Protein AF-A0A4U6MGK8-F1 (afdb_monomer_lite)

pLDDT: mean 87.12, std 9.36, range [60.09, 96.81]

Structure (mmCIF, N/CA/C/O backbone):
data_AF-A0A4U6MGK8-F1
#
_entry.id   AF-A0A4U6MGK8-F1
#
loop_
_atom_site.group_PDB
_atom_site.id
_atom_site.type_symbol
_atom_site.label_atom_id
_atom_site.label_alt_id
_atom_site.label_comp_id
_atom_site.label_asym_id
_atom_site.label_entity_id
_atom_site.label_seq_id
_atom_site.pdbx_PDB_ins_code
_atom_site.Cartn_x
_atom_site.Cartn_y
_atom_site.Cartn_z
_atom_site.occupancy
_atom_site.B_iso_or_equiv
_atom_site.auth_seq_id
_atom_site.auth_comp_id
_atom_site.auth_asym_id
_atom_site.auth_atom_id
_atom_site.pdbx_PDB_model_num
ATOM 1 N N . PRO A 1 1 ? 2.528 5.484 -1.322 1.00 89.62 1 PRO A N 1
ATOM 2 C CA . PRO A 1 1 ? 1.152 5.063 -0.951 1.00 89.62 1 PRO A CA 1
ATOM 3 C C . PRO A 1 1 ? 0.918 4.947 0.567 1.00 89.62 1 PRO A C 1
ATOM 5 O O . PRO A 1 1 ? -0.117 5.397 1.033 1.00 89.62 1 PRO A O 1
ATOM 8 N N . VAL A 1 2 ? 1.876 4.426 1.345 1.00 93.69 2 VAL A N 1
ATOM 9 C CA . VAL A 1 2 ? 1.739 4.213 2.806 1.00 93.69 2 VAL A CA 1
ATOM 10 C C . VAL A 1 2 ? 1.272 5.460 3.560 1.00 93.69 2 VAL A C 1
ATOM 12 O O . VAL A 1 2 ? 0.256 5.399 4.239 1.00 93.69 2 VAL A O 1
ATOM 15 N N . VAL A 1 3 ? 1.958 6.594 3.383 1.00 93.38 3 VAL A N 1
ATOM 16 C CA . VAL A 1 3 ? 1.617 7.857 4.068 1.00 93.38 3 VAL A CA 1
ATOM 17 C C . VAL A 1 3 ? 0.216 8.354 3.690 1.00 93.38 3 VAL A C 1
ATOM 19 O O . VAL A 1 3 ? -0.539 8.818 4.538 1.00 93.38 3 VAL A O 1
ATOM 22 N N . LEU A 1 4 ? -0.168 8.215 2.418 1.00 93.69 4 LEU A N 1
ATOM 23 C CA . LEU A 1 4 ? -1.498 8.616 1.957 1.00 93.69 4 LEU A CA 1
ATOM 24 C C . LEU A 1 4 ? -2.586 7.751 2.599 1.00 93.69 4 LEU A C 1
ATOM 26 O O . LEU A 1 4 ? -3.545 8.277 3.158 1.00 93.69 4 LEU A O 1
ATOM 30 N N . PHE A 1 5 ? -2.413 6.428 2.585 1.00 93.31 5 PHE A N 1
ATOM 31 C CA . PHE A 1 5 ? -3.369 5.522 3.214 1.00 93.31 5 PHE A CA 1
ATOM 32 C C . PHE A 1 5 ? -3.410 5.684 4.738 1.00 93.31 5 PHE A C 1
ATOM 34 O O . PHE A 1 5 ? -4.493 5.588 5.303 1.00 93.31 5 PHE A O 1
ATOM 41 N N . SER A 1 6 ? -2.303 6.013 5.413 1.00 88.94 6 SER A N 1
ATOM 42 C CA . SER A 1 6 ? -2.325 6.198 6.870 1.00 88.94 6 SER A CA 1
ATOM 43 C C . SER A 1 6 ? -3.163 7.401 7.307 1.00 88.94 6 SER A C 1
ATOM 45 O O . SER A 1 6 ? -3.760 7.372 8.379 1.00 88.94 6 SER A O 1
ATOM 47 N N . VAL A 1 7 ? -3.234 8.451 6.482 1.00 90.62 7 VAL A N 1
ATOM 48 C CA . VAL A 1 7 ? -4.018 9.658 6.795 1.00 90.62 7 VAL A CA 1
ATOM 49 C C . VAL A 1 7 ? -5.454 9.541 6.285 1.00 90.62 7 VAL A C 1
ATOM 51 O O . VAL A 1 7 ? -6.387 9.951 6.978 1.00 90.62 7 VAL A O 1
ATOM 54 N N . MET A 1 8 ? -5.653 8.958 5.100 1.00 91.19 8 MET A N 1
ATOM 55 C CA . MET A 1 8 ? -6.967 8.897 4.452 1.00 91.19 8 MET A CA 1
ATOM 56 C C . MET A 1 8 ? -7.793 7.663 4.832 1.00 91.19 8 MET A C 1
ATOM 58 O O . MET A 1 8 ? -9.015 7.699 4.716 1.00 91.19 8 MET A O 1
ATOM 62 N N . TRP A 1 9 ? -7.170 6.571 5.290 1.00 89.62 9 TRP A N 1
ATOM 63 C CA . TRP A 1 9 ? -7.853 5.295 5.503 1.00 89.62 9 TRP A CA 1
ATOM 64 C C . TRP A 1 9 ? -7.671 4.759 6.925 1.00 89.62 9 TRP A C 1
ATOM 66 O O . TRP A 1 9 ? -6.636 4.208 7.290 1.00 89.62 9 TRP A O 1
ATOM 76 N N . SER A 1 10 ? -8.730 4.856 7.730 1.00 84.25 10 SER A N 1
ATOM 77 C CA . SER A 1 10 ? -8.741 4.410 9.133 1.00 84.25 10 SER A CA 1
ATOM 78 C C . SER A 1 10 ? -8.551 2.902 9.318 1.00 84.25 10 SER A C 1
ATOM 80 O O . SER A 1 10 ? -8.177 2.464 10.403 1.00 84.25 10 SER A O 1
ATOM 82 N N . ARG A 1 11 ? -8.797 2.096 8.276 1.00 85.38 11 ARG A N 1
ATOM 83 C CA . ARG A 1 11 ? -8.679 0.632 8.336 1.00 85.38 11 ARG A CA 1
ATOM 84 C C . ARG A 1 11 ? -7.266 0.121 8.030 1.00 85.38 11 ARG A C 1
ATOM 86 O O . ARG A 1 11 ? -7.030 -1.082 8.109 1.00 85.38 11 ARG A O 1
ATOM 93 N N . MET A 1 12 ? -6.325 0.998 7.683 1.00 88.31 12 MET A N 1
ATOM 94 C CA . MET A 1 12 ? -4.962 0.573 7.377 1.00 88.31 12 MET A CA 1
ATOM 95 C C . MET A 1 12 ? -4.317 -0.106 8.592 1.00 88.31 12 MET A C 1
ATOM 97 O O . MET A 1 12 ? -4.277 0.446 9.691 1.00 88.31 12 MET A O 1
ATOM 101 N N . THR A 1 13 ? -3.797 -1.316 8.389 1.00 91.88 13 THR A N 1
ATOM 102 C CA . THR A 1 13 ? -3.113 -2.074 9.446 1.00 91.88 13 THR A CA 1
ATOM 103 C C . THR A 1 13 ? -1.599 -1.947 9.310 1.00 91.88 13 THR A C 1
ATOM 105 O O . THR A 1 13 ? -1.075 -1.679 8.227 1.00 91.88 13 THR A O 1
ATOM 108 N N . ARG A 1 14 ? -0.865 -2.208 10.399 1.00 89.88 14 ARG A N 1
ATOM 109 C CA . ARG A 1 14 ? 0.607 -2.240 10.382 1.00 89.88 14 ARG A CA 1
ATOM 110 C C . ARG A 1 14 ? 1.153 -3.252 9.367 1.00 89.88 14 ARG A C 1
ATOM 112 O O . ARG A 1 14 ? 2.108 -2.950 8.659 1.00 89.88 14 ARG A O 1
ATOM 119 N N . ASN A 1 15 ? 0.525 -4.424 9.267 1.00 92.06 15 ASN A N 1
ATOM 120 C CA . ASN A 1 15 ? 0.935 -5.463 8.320 1.00 92.06 15 ASN A CA 1
ATOM 121 C C . ASN A 1 15 ? 0.634 -5.055 6.875 1.00 92.06 15 ASN A C 1
ATOM 123 O O . ASN A 1 15 ? 1.457 -5.294 5.999 1.00 92.06 15 ASN A O 1
ATOM 127 N N . GLY A 1 16 ? -0.493 -4.376 6.636 1.00 92.62 16 GLY A N 1
ATOM 128 C CA . GLY A 1 16 ? -0.791 -3.783 5.334 1.00 92.62 16 GLY A CA 1
ATOM 129 C C . GLY A 1 16 ? 0.224 -2.717 4.929 1.00 92.62 16 GLY A C 1
ATOM 130 O O . GLY A 1 16 ? 0.718 -2.737 3.804 1.00 92.62 16 GLY A O 1
ATOM 131 N N . ALA A 1 17 ? 0.609 -1.838 5.859 1.00 93.88 17 ALA A N 1
ATOM 132 C CA . ALA A 1 17 ? 1.665 -0.853 5.637 1.00 93.88 17 ALA A CA 1
ATOM 133 C C . ALA A 1 17 ? 2.982 -1.520 5.212 1.00 93.88 17 ALA A C 1
ATOM 135 O O . ALA A 1 17 ? 3.564 -1.146 4.195 1.00 93.88 17 ALA A O 1
ATOM 136 N N . LEU A 1 18 ? 3.413 -2.538 5.963 1.00 94.75 18 LEU A N 1
ATOM 137 C CA . LEU A 1 18 ? 4.653 -3.267 5.707 1.00 94.75 18 LEU A CA 1
ATOM 138 C C . LEU A 1 18 ? 4.616 -3.989 4.353 1.00 94.75 18 LEU A C 1
ATOM 140 O O . LEU A 1 18 ? 5.544 -3.850 3.560 1.00 94.75 18 LEU A O 1
ATOM 144 N N . ALA A 1 19 ? 3.528 -4.707 4.062 1.00 95.38 19 ALA A N 1
ATOM 145 C CA . ALA A 1 19 ? 3.345 -5.392 2.787 1.00 95.38 19 ALA A CA 1
ATOM 146 C C . ALA A 1 19 ? 3.404 -4.405 1.614 1.00 95.38 19 ALA A C 1
ATOM 148 O O . ALA A 1 19 ? 4.104 -4.648 0.636 1.00 95.38 19 ALA A O 1
ATOM 149 N N . GLY A 1 20 ? 2.749 -3.250 1.746 1.00 95.69 20 GLY A N 1
ATOM 150 C CA . GLY A 1 20 ? 2.818 -2.167 0.770 1.00 95.69 20 GLY A CA 1
ATOM 151 C C . GLY A 1 20 ? 4.223 -1.634 0.515 1.00 95.69 20 GLY A C 1
ATOM 152 O O . GLY A 1 20 ? 4.584 -1.399 -0.637 1.00 95.69 20 GLY A O 1
ATOM 153 N N . MET A 1 21 ? 5.013 -1.445 1.578 1.00 95.88 21 MET A N 1
ATOM 154 C CA . MET A 1 21 ? 6.409 -1.004 1.468 1.00 95.88 21 MET A CA 1
ATOM 155 C C . MET A 1 21 ? 7.259 -2.032 0.725 1.00 95.88 21 MET A C 1
ATOM 157 O O . MET A 1 21 ? 7.981 -1.665 -0.199 1.00 95.88 21 MET A O 1
ATOM 161 N N . VAL A 1 22 ? 7.152 -3.308 1.105 1.00 96.81 22 VAL A N 1
ATOM 162 C CA . VAL A 1 22 ? 7.938 -4.394 0.503 1.00 96.81 22 VAL A CA 1
ATOM 163 C C . VAL A 1 22 ? 7.556 -4.589 -0.960 1.00 96.81 22 VAL A C 1
ATOM 165 O O . VAL A 1 22 ? 8.436 -4.589 -1.816 1.00 96.81 22 VAL A O 1
ATOM 168 N N . ILE A 1 23 ? 6.258 -4.689 -1.263 1.00 96.38 23 ILE A N 1
ATOM 169 C CA . ILE A 1 23 ? 5.769 -4.854 -2.637 1.00 96.38 23 ILE A CA 1
ATOM 170 C C . ILE A 1 23 ? 6.217 -3.671 -3.493 1.00 96.38 23 ILE A C 1
ATOM 172 O O . ILE A 1 23 ? 6.816 -3.884 -4.539 1.00 96.38 23 ILE A O 1
ATOM 176 N N . GLY A 1 24 ? 6.010 -2.434 -3.029 1.00 95.50 24 GLY A N 1
ATOM 177 C CA . GLY A 1 24 ? 6.426 -1.246 -3.773 1.00 95.50 24 GLY A CA 1
ATOM 178 C C . GLY A 1 24 ? 7.933 -1.209 -4.043 1.00 95.50 24 GLY A C 1
ATOM 179 O O . GLY A 1 24 ? 8.339 -0.946 -5.173 1.00 95.50 24 GLY A O 1
ATOM 180 N N . ALA A 1 25 ? 8.763 -1.522 -3.043 1.00 94.75 25 ALA A N 1
ATOM 181 C CA . ALA A 1 25 ? 10.218 -1.557 -3.198 1.00 94.75 25 ALA A CA 1
ATOM 182 C C . ALA A 1 25 ? 10.669 -2.637 -4.195 1.00 94.75 25 ALA A C 1
ATOM 184 O O . ALA A 1 25 ? 11.461 -2.352 -5.093 1.00 94.75 25 ALA A O 1
ATOM 185 N N . VAL A 1 26 ? 10.130 -3.855 -4.080 1.00 95.31 26 VAL A N 1
ATOM 186 C CA . VAL A 1 26 ? 10.434 -4.956 -5.006 1.00 95.31 26 VAL A CA 1
ATOM 187 C C . VAL A 1 26 ? 9.990 -4.601 -6.420 1.00 95.31 26 VAL A C 1
ATOM 189 O O . VAL A 1 26 ? 10.763 -4.781 -7.358 1.00 95.31 26 VAL A O 1
ATOM 192 N N . THR A 1 27 ? 8.793 -4.036 -6.586 1.00 93.25 27 THR A N 1
ATOM 193 C CA . THR A 1 27 ? 8.303 -3.594 -7.892 1.00 93.25 27 THR A CA 1
ATOM 194 C C . THR A 1 27 ? 9.245 -2.579 -8.526 1.00 93.25 27 THR A C 1
ATOM 196 O O . THR A 1 27 ? 9.583 -2.760 -9.685 1.00 93.25 27 THR A O 1
ATOM 199 N N . VAL A 1 28 ? 9.716 -1.556 -7.805 1.00 91.56 28 VAL A N 1
ATOM 200 C CA . VAL A 1 28 ? 10.649 -0.555 -8.365 1.00 91.56 28 VAL A CA 1
ATOM 201 C C . VAL A 1 28 ? 11.958 -1.206 -8.825 1.00 91.56 28 VAL A C 1
ATOM 203 O O . VAL A 1 28 ? 12.438 -0.916 -9.920 1.00 91.56 28 VAL A O 1
ATOM 206 N N . ILE A 1 29 ? 12.522 -2.115 -8.021 1.00 91.00 29 ILE A N 1
ATOM 207 C CA . ILE A 1 29 ? 13.779 -2.810 -8.346 1.00 91.00 29 ILE A CA 1
ATOM 208 C C . ILE A 1 29 ? 13.615 -3.696 -9.583 1.00 91.00 29 ILE A C 1
ATOM 210 O O . ILE A 1 29 ? 14.449 -3.653 -10.488 1.00 91.00 29 ILE A O 1
ATOM 214 N N . VAL A 1 30 ? 12.542 -4.489 -9.627 1.00 89.81 30 VAL A N 1
ATOM 215 C CA . VAL A 1 30 ? 12.247 -5.389 -10.747 1.00 89.81 30 VAL A CA 1
ATOM 216 C C . VAL A 1 30 ? 11.930 -4.580 -12.002 1.00 89.81 30 VAL A C 1
ATOM 218 O O . VAL A 1 30 ? 12.465 -4.871 -13.066 1.00 89.81 30 VAL A O 1
ATOM 221 N N . TRP A 1 31 ? 11.126 -3.521 -11.886 1.00 87.75 31 TRP A N 1
ATOM 222 C CA . TRP A 1 31 ? 10.716 -2.700 -13.024 1.00 87.75 31 TRP A CA 1
ATOM 223 C C . TRP A 1 31 ? 11.902 -2.047 -13.725 1.00 87.75 31 TRP A C 1
ATOM 225 O O . TRP A 1 31 ? 11.924 -2.003 -14.949 1.00 87.75 31 TRP A O 1
ATOM 235 N N . LYS A 1 32 ? 12.934 -1.638 -12.975 1.00 81.38 32 LYS A N 1
ATOM 236 C CA . LYS A 1 32 ? 14.171 -1.084 -13.543 1.00 81.38 32 LYS A CA 1
ATOM 237 C C . LYS A 1 32 ? 14.852 -2.031 -14.547 1.00 81.38 32 LYS A C 1
ATOM 239 O O . LYS A 1 32 ? 15.504 -1.561 -15.471 1.00 81.38 32 LYS A O 1
ATOM 244 N N . GLN A 1 33 ? 14.693 -3.348 -14.391 1.00 81.50 33 GLN A N 1
ATOM 245 C CA . GLN A 1 33 ? 15.277 -4.352 -15.295 1.00 81.50 33 GLN A CA 1
ATOM 246 C C . GLN A 1 33 ? 14.439 -4.582 -16.562 1.00 81.50 33 GLN A C 1
ATOM 248 O O . GLN A 1 33 ? 14.966 -5.005 -17.588 1.00 81.50 33 GLN A O 1
ATOM 253 N N . PHE A 1 34 ? 13.138 -4.290 -16.501 1.00 76.38 34 PHE A N 1
ATOM 254 C CA . PHE A 1 34 ? 12.164 -4.565 -17.562 1.00 76.38 34 PHE A CA 1
ATOM 255 C C . PHE A 1 34 ? 11.513 -3.291 -18.113 1.00 76.38 34 PHE A C 1
ATOM 257 O O . PHE A 1 34 ? 10.450 -3.370 -18.724 1.00 76.38 34 PHE A O 1
ATOM 264 N N . ALA A 1 35 ? 12.113 -2.114 -17.890 1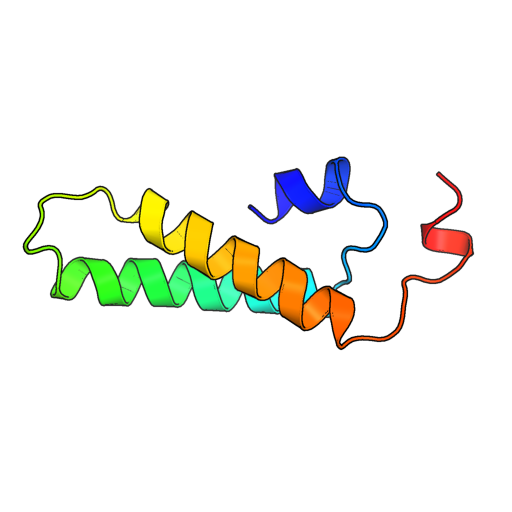.00 67.88 35 ALA A N 1
ATOM 265 C CA . ALA A 1 35 ? 11.567 -0.799 -18.241 1.00 67.88 35 ALA A CA 1
ATOM 266 C C . ALA A 1 35 ? 11.562 -0.534 -19.765 1.00 67.88 35 ALA A C 1
ATOM 268 O O . ALA A 1 35 ? 12.060 0.478 -20.248 1.00 67.88 35 ALA A O 1
ATOM 269 N N . TRP A 1 36 ? 10.971 -1.444 -20.538 1.00 67.69 36 TRP A N 1
ATOM 270 C CA . TRP A 1 36 ? 10.857 -1.404 -21.996 1.00 67.69 36 TRP A CA 1
ATOM 271 C C . TRP A 1 36 ? 9.909 -0.300 -22.483 1.00 67.69 36 TRP A C 1
ATOM 273 O O . TRP A 1 36 ? 9.988 0.115 -23.632 1.00 67.69 36 TRP A O 1
ATOM 283 N N . LEU A 1 37 ? 9.023 0.191 -21.606 1.00 68.88 37 LEU A N 1
ATOM 284 C CA . LEU A 1 37 ? 7.988 1.184 -21.922 1.00 68.88 37 LEU A CA 1
ATOM 285 C C . LEU A 1 37 ? 8.385 2.633 -21.584 1.00 68.88 37 LEU A C 1
ATOM 287 O O . LEU A 1 37 ? 7.563 3.530 -21.745 1.00 68.88 37 LEU A O 1
ATOM 291 N N . GLY A 1 38 ? 9.591 2.878 -21.050 1.00 75.81 38 GLY A N 1
ATOM 292 C CA . GLY A 1 38 ? 10.009 4.214 -20.588 1.00 75.81 38 GLY A CA 1
ATOM 293 C C . GLY A 1 38 ? 9.156 4.787 -19.442 1.00 75.81 38 GLY A C 1
ATOM 294 O O . GLY A 1 38 ? 9.253 5.970 -19.125 1.00 75.81 38 GLY A O 1
ATOM 295 N N . LEU A 1 39 ? 8.296 3.962 -18.830 1.00 79.44 39 LEU A N 1
ATOM 296 C CA . LEU A 1 39 ? 7.409 4.364 -17.745 1.00 79.44 39 LEU A CA 1
ATOM 297 C C . LEU A 1 39 ? 8.193 4.502 -16.441 1.00 79.44 39 LEU A C 1
ATOM 299 O O . LEU A 1 39 ? 8.900 3.577 -16.039 1.00 79.44 39 LEU A O 1
ATOM 303 N N . TYR A 1 40 ? 7.986 5.626 -15.759 1.00 86.06 40 TYR A N 1
ATOM 304 C CA . TYR A 1 40 ? 8.632 5.927 -14.490 1.00 86.06 40 TYR A CA 1
ATOM 305 C C . TYR A 1 40 ? 8.287 4.891 -13.416 1.00 86.06 40 TYR A C 1
ATOM 307 O O . TYR A 1 40 ? 7.114 4.631 -13.143 1.00 86.06 40 TYR A O 1
ATOM 315 N N . GLU A 1 41 ? 9.309 4.331 -12.776 1.00 85.44 41 GLU A N 1
ATOM 316 C CA . GLU A 1 41 ? 9.234 3.150 -11.909 1.00 85.44 41 GLU A CA 1
ATOM 317 C C . GLU A 1 41 ? 8.378 3.382 -10.656 1.00 85.44 41 GLU A C 1
ATOM 319 O O . GLU A 1 41 ? 7.822 2.443 -10.078 1.00 85.44 41 GLU A O 1
ATOM 324 N N . ILE A 1 42 ? 8.221 4.646 -10.250 1.00 88.56 42 ILE A N 1
ATOM 325 C CA . ILE A 1 42 ? 7.378 5.021 -9.112 1.00 88.56 42 ILE A CA 1
ATOM 326 C C . ILE A 1 42 ? 5.904 4.723 -9.392 1.00 88.56 42 ILE A C 1
ATOM 328 O O . ILE A 1 42 ? 5.187 4.361 -8.463 1.00 88.56 42 ILE A O 1
ATOM 33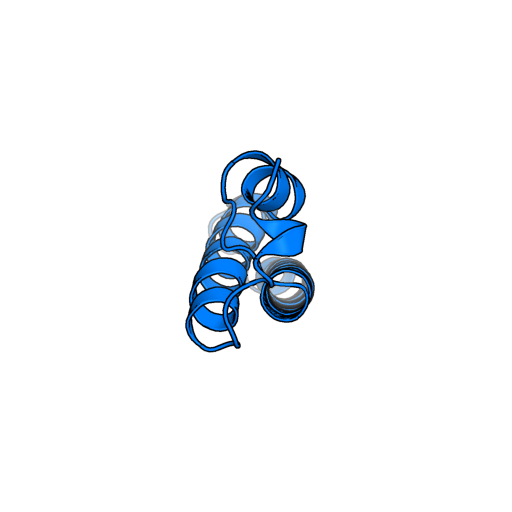2 N N . ILE A 1 43 ? 5.439 4.823 -10.641 1.00 91.81 43 ILE A N 1
ATOM 333 C CA . ILE A 1 43 ? 4.032 4.587 -10.995 1.00 91.81 43 ILE A CA 1
ATOM 334 C C . ILE A 1 43 ? 3.618 3.134 -10.691 1.00 91.81 43 ILE A C 1
ATOM 336 O O . ILE A 1 43 ? 2.730 2.940 -9.856 1.00 91.81 43 ILE A O 1
ATOM 340 N N . PRO A 1 44 ? 4.254 2.099 -11.274 1.00 91.50 44 PRO A N 1
ATOM 341 C CA . PRO A 1 44 ? 3.933 0.714 -10.952 1.00 91.50 44 PRO A CA 1
ATOM 342 C C . PRO A 1 44 ? 4.219 0.405 -9.479 1.00 91.50 44 PRO A C 1
ATOM 344 O O . PRO A 1 44 ? 3.375 -0.203 -8.823 1.00 91.50 44 PRO A O 1
ATOM 347 N N . GLY A 1 45 ? 5.332 0.887 -8.909 1.00 94.25 45 GLY A N 1
ATOM 348 C CA . GLY A 1 45 ? 5.626 0.700 -7.482 1.00 94.25 45 GLY A CA 1
ATOM 349 C C . GLY A 1 45 ? 4.528 1.244 -6.562 1.00 94.25 45 GLY A C 1
ATOM 350 O O . GLY A 1 45 ? 4.147 0.606 -5.577 1.00 94.25 45 GLY A O 1
ATOM 351 N N . PHE A 1 46 ? 3.953 2.396 -6.907 1.00 94.88 46 PHE A N 1
ATOM 352 C CA . PHE A 1 46 ? 2.844 2.990 -6.174 1.00 94.88 46 PHE A CA 1
ATOM 353 C C . PHE A 1 46 ? 1.554 2.182 -6.329 1.00 94.88 46 PHE A C 1
ATOM 355 O O . PHE A 1 46 ? 0.869 1.960 -5.330 1.00 94.88 46 PHE A O 1
ATOM 362 N N . VAL A 1 47 ? 1.224 1.729 -7.542 1.00 95.31 47 VAL A N 1
ATOM 363 C CA . VAL A 1 47 ? 0.014 0.936 -7.819 1.00 95.31 47 VAL A CA 1
ATOM 364 C C . VAL A 1 47 ? 0.069 -0.409 -7.099 1.00 95.31 47 VAL A C 1
ATOM 366 O O . VAL A 1 47 ? -0.802 -0.698 -6.276 1.00 95.31 47 VAL A O 1
ATOM 369 N N . PHE A 1 48 ? 1.119 -1.199 -7.327 1.00 95.75 48 PHE A N 1
ATOM 370 C CA . PHE A 1 48 ? 1.271 -2.511 -6.697 1.00 95.75 48 PHE A CA 1
ATOM 371 C C . PHE A 1 48 ? 1.410 -2.398 -5.176 1.00 95.75 48 PHE A C 1
ATOM 373 O O . PHE A 1 48 ? 0.771 -3.152 -4.441 1.00 95.75 48 PHE A O 1
ATOM 380 N N . GLY A 1 49 ? 2.153 -1.402 -4.682 1.00 96.31 49 GLY A N 1
ATOM 381 C CA . GLY A 1 49 ? 2.237 -1.119 -3.251 1.00 96.31 49 GLY A CA 1
ATOM 382 C C . GLY A 1 49 ? 0.878 -0.759 -2.641 1.00 96.31 49 GLY A C 1
ATOM 383 O O . GLY A 1 49 ? 0.549 -1.246 -1.564 1.00 96.31 49 GLY A O 1
ATOM 384 N N . SER A 1 50 ? 0.051 0.039 -3.327 1.0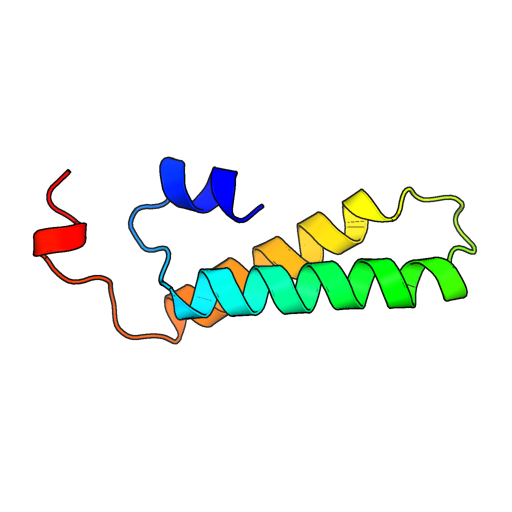0 95.81 50 SER A N 1
ATOM 385 C CA . SER A 1 50 ? -1.305 0.385 -2.865 1.00 95.81 50 SER A CA 1
ATOM 386 C C . SER A 1 50 ? -2.213 -0.839 -2.781 1.00 95.81 50 SER A C 1
ATOM 388 O O . SER A 1 50 ? -2.900 -1.020 -1.777 1.00 95.81 50 SER A O 1
ATOM 390 N N . ILE A 1 51 ? -2.170 -1.711 -3.793 1.00 95.69 51 ILE A N 1
ATOM 391 C CA . ILE A 1 51 ? -2.909 -2.981 -3.792 1.00 95.69 51 ILE A CA 1
ATOM 392 C C . ILE A 1 51 ? -2.465 -3.840 -2.606 1.00 95.69 51 ILE A C 1
ATOM 394 O O . ILE A 1 51 ? -3.309 -4.335 -1.860 1.00 95.69 51 ILE A O 1
ATOM 398 N N . GLY A 1 52 ? -1.154 -3.945 -2.373 1.00 95.00 52 GLY A N 1
ATOM 399 C CA . GLY A 1 52 ? -0.596 -4.624 -1.206 1.00 95.00 52 GLY A CA 1
ATOM 400 C C . GLY A 1 52 ? -1.156 -4.091 0.114 1.00 95.00 52 GLY A C 1
ATOM 401 O O . GLY A 1 52 ? -1.639 -4.862 0.940 1.00 95.00 52 GLY A O 1
ATOM 402 N N . ILE A 1 53 ? -1.175 -2.767 0.298 1.00 94.75 53 ILE A N 1
ATOM 403 C CA . ILE A 1 53 ? -1.731 -2.148 1.512 1.00 94.75 53 ILE A CA 1
ATOM 404 C C . ILE A 1 53 ? -3.191 -2.541 1.705 1.00 94.75 53 ILE A C 1
ATOM 406 O O . ILE A 1 53 ? -3.572 -2.920 2.814 1.00 94.75 53 ILE A O 1
ATOM 410 N N . VAL A 1 54 ? -4.002 -2.455 0.649 1.00 93.81 54 VAL A N 1
ATOM 411 C CA . VAL A 1 54 ? -5.437 -2.739 0.722 1.00 93.81 54 VAL A CA 1
ATOM 412 C C . VAL A 1 54 ? -5.677 -4.211 1.038 1.00 93.81 54 VAL A C 1
ATOM 414 O O . VAL A 1 54 ? -6.336 -4.514 2.029 1.00 93.81 54 VAL A O 1
ATOM 417 N N . VAL A 1 55 ? -5.088 -5.127 0.268 1.00 94.31 55 VAL A N 1
ATOM 418 C CA . VAL A 1 55 ? -5.294 -6.575 0.426 1.00 94.31 55 VAL A CA 1
ATOM 419 C C . VAL A 1 55 ? -4.872 -7.041 1.819 1.00 94.31 55 VAL A C 1
ATOM 421 O O . VAL A 1 55 ? -5.663 -7.660 2.529 1.00 94.31 55 VAL A O 1
ATOM 424 N N . PHE A 1 56 ? -3.666 -6.686 2.267 1.00 93.31 56 PHE A N 1
ATOM 425 C CA . PHE A 1 56 ? -3.161 -7.138 3.565 1.00 93.31 56 PHE A CA 1
ATOM 426 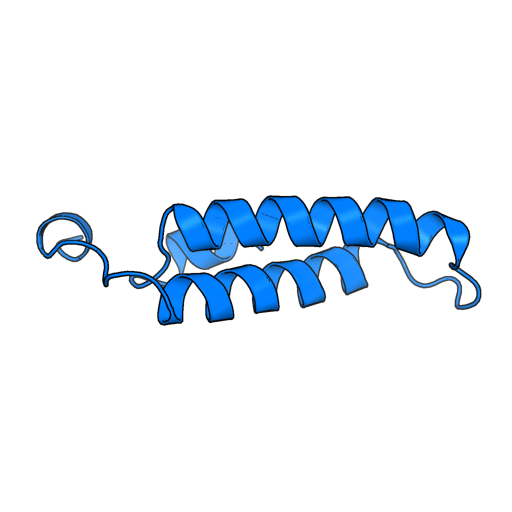C C . PHE A 1 56 ? -3.811 -6.415 4.754 1.00 93.31 56 PHE A C 1
ATOM 428 O O . PHE A 1 56 ? -3.899 -6.990 5.840 1.00 93.31 56 PHE A O 1
ATOM 435 N N . 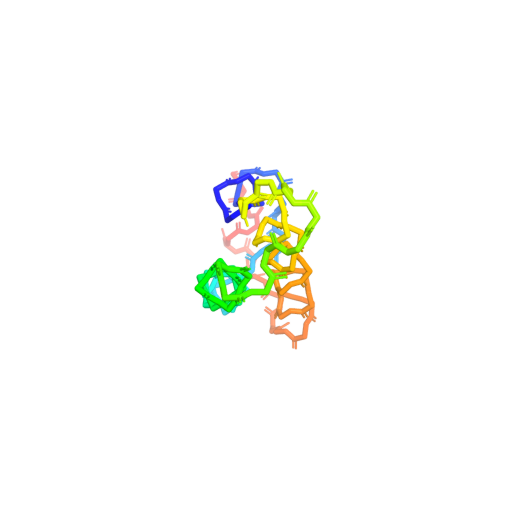SER A 1 57 ? -4.322 -5.191 4.574 1.00 89.88 57 SER A N 1
ATOM 436 C CA . SER A 1 57 ? -5.132 -4.534 5.613 1.00 89.88 57 SER A CA 1
ATOM 437 C C . SER A 1 57 ? -6.530 -5.130 5.743 1.00 89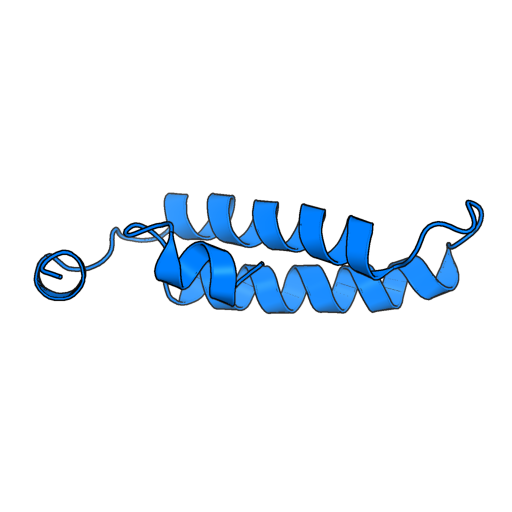.88 57 SER A C 1
ATOM 439 O O . SER A 1 57 ? -7.082 -5.122 6.839 1.00 89.88 57 SER A O 1
ATOM 441 N N . LEU A 1 58 ? -7.100 -5.654 4.655 1.00 89.62 58 LEU A N 1
ATOM 442 C CA . LEU A 1 58 ? -8.398 -6.330 4.677 1.00 89.62 58 LEU A CA 1
ATOM 443 C C . LEU A 1 58 ? -8.301 -7.764 5.206 1.00 89.62 58 LEU A C 1
ATOM 445 O O . LEU A 1 58 ? -9.219 -8.213 5.887 1.00 89.62 58 LEU A O 1
ATOM 449 N N . TRP A 1 59 ? -7.200 -8.461 4.912 1.00 90.06 59 TRP A N 1
ATOM 450 C CA . TRP A 1 59 ? -6.965 -9.833 5.371 1.00 90.06 59 TRP A CA 1
ATOM 451 C C . TRP A 1 59 ? -6.559 -9.902 6.853 1.00 90.06 59 TRP A C 1
ATOM 453 O O . TRP A 1 59 ? -6.797 -10.901 7.531 1.00 90.06 59 TRP A O 1
ATOM 463 N N . GLY A 1 60 ? -5.950 -8.833 7.374 1.00 76.19 60 GLY A N 1
ATOM 464 C CA . GLY A 1 60 ? -5.577 -8.714 8.781 1.00 76.19 60 GLY A CA 1
ATOM 465 C C . GLY A 1 60 ? -6.755 -8.419 9.716 1.00 76.19 60 GLY A C 1
ATOM 466 O O . GLY A 1 60 ? -7.840 -8.009 9.304 1.00 76.19 60 GLY A O 1
ATOM 467 N N . LYS A 1 61 ? -6.516 -8.581 11.025 1.00 74.00 61 LYS A N 1
ATOM 468 C CA . LYS A 1 61 ? -7.462 -8.131 12.056 1.00 74.00 61 LYS A CA 1
ATOM 469 C C . LYS A 1 61 ? -7.693 -6.626 11.924 1.00 74.00 61 LYS A C 1
ATOM 471 O O . LYS A 1 61 ? -6.745 -5.866 11.720 1.00 74.00 61 LYS A O 1
ATOM 476 N N . ALA A 1 62 ? -8.951 -6.213 12.070 1.00 75.38 62 ALA A N 1
ATOM 477 C CA . ALA A 1 62 ? -9.313 -4.804 12.042 1.00 75.38 62 ALA A CA 1
ATOM 478 C C . ALA A 1 62 ? -8.526 -4.016 13.112 1.00 75.38 62 ALA A C 1
ATOM 480 O O . ALA A 1 62 ? -8.252 -4.563 14.187 1.00 75.38 62 ALA A O 1
ATOM 481 N N . PRO A 1 63 ? -8.172 -2.744 12.843 1.00 75.19 63 PRO A N 1
ATOM 482 C CA . PRO A 1 63 ? -7.537 -1.884 13.837 1.00 75.19 63 PRO A CA 1
ATOM 483 C C . PRO A 1 63 ? -8.381 -1.803 15.108 1.00 75.19 63 PRO A C 1
ATOM 485 O O . PRO A 1 63 ? -9.613 -1.780 15.025 1.00 75.19 63 PRO A O 1
ATOM 488 N N . SER A 1 64 ? -7.729 -1.758 16.272 1.00 76.12 64 SER A N 1
ATOM 489 C CA . SER A 1 64 ? -8.420 -1.710 17.564 1.00 76.12 64 SER A CA 1
ATOM 490 C C . SER A 1 64 ? -9.346 -0.492 17.660 1.00 76.12 64 SER A C 1
ATOM 492 O O . SER A 1 64 ? -9.103 0.538 17.033 1.00 76.12 64 SER A O 1
ATOM 494 N N . ALA A 1 65 ? -10.392 -0.576 18.486 1.00 73.38 65 ALA A N 1
ATOM 495 C CA . ALA A 1 65 ? -11.312 0.545 18.697 1.00 73.38 65 ALA A CA 1
ATOM 496 C C . ALA A 1 65 ? -10.587 1.821 19.174 1.00 73.38 65 ALA A C 1
ATOM 498 O O . ALA A 1 65 ? -10.970 2.923 18.796 1.00 73.38 65 ALA A O 1
ATOM 499 N N . ALA A 1 66 ? -9.492 1.671 19.931 1.00 73.06 66 ALA A N 1
ATOM 500 C CA . ALA A 1 66 ? -8.626 2.778 20.336 1.00 73.06 66 ALA A CA 1
ATOM 501 C C . ALA A 1 66 ? -7.892 3.434 19.151 1.00 73.06 66 ALA A C 1
ATOM 503 O O . ALA A 1 66 ? -7.745 4.646 19.143 1.00 73.06 66 ALA A O 1
ATOM 504 N N . MET A 1 67 ? -7.478 2.665 18.135 1.00 70.44 67 MET A N 1
ATOM 505 C CA . MET A 1 67 ? -6.907 3.218 16.897 1.00 70.44 67 MET A CA 1
ATOM 506 C C . MET A 1 67 ? -7.955 3.892 16.003 1.00 70.44 67 MET A C 1
ATOM 508 O O . MET A 1 67 ? -7.609 4.743 15.188 1.00 70.44 67 MET A O 1
ATOM 512 N N . GLN A 1 68 ? -9.222 3.483 16.105 1.00 71.12 68 GLN A N 1
ATOM 513 C CA . GLN A 1 68 ? -10.312 4.060 15.313 1.00 71.12 68 GLN A CA 1
ATOM 514 C C . GLN A 1 68 ? -10.880 5.343 15.929 1.00 71.12 68 GLN A C 1
ATOM 516 O O . GLN A 1 68 ? -11.426 6.174 15.202 1.00 71.12 68 GLN A O 1
ATOM 521 N N . LYS A 1 69 ? -10.739 5.521 17.247 1.00 66.12 69 LYS A N 1
ATOM 522 C CA . LYS A 1 69 ? -11.065 6.766 17.946 1.00 66.12 69 LYS A CA 1
ATOM 523 C C . LYS A 1 69 ? -9.989 7.806 17.600 1.00 66.12 69 LYS A C 1
ATOM 525 O O . LYS A 1 69 ? -8.929 7.825 18.216 1.00 66.12 69 LYS A O 1
ATOM 530 N N . ARG A 1 70 ? -10.238 8.576 16.536 1.00 60.09 70 ARG A N 1
ATOM 531 C CA . ARG A 1 70 ? -9.422 9.738 16.156 1.00 60.09 70 ARG A CA 1
ATOM 532 C C . ARG A 1 70 ? -9.549 10.862 17.173 1.00 60.09 70 ARG A C 1
ATOM 534 O O . ARG A 1 70 ? -10.661 11.013 17.725 1.00 60.09 70 ARG A O 1
#

Secondary structure (DSSP, 8-state):
-HHHHHHH-TT--HHHHHHHHHHHHHHHHHHHHS-TT---THHHHHHHHHHHHHHHHHHSPPPPHHHH--

Foldseek 3Di:
DLVVCVVPPLLFDPQLSVQLVVQLVVQLVVCVVVVPPVDDSNVVSNVRSNVSRVVRSVVDDGDDPVSSPD

Sequence (70 aa):
PVVLFSVMWSRMTRNGALAGMVIGAVTVIVWKQFAWLGLYEIIPGFVFGSIGIVVFSLWGKAPSAAMQKR

Radius of gyration: 13.69 Å; chains: 1; bounding box: 27×20×42 Å